Protein AF-A0A7V9U2X5-F1 (afdb_monomer_lite)

Secondary structure (DSSP, 8-state):
----PPPPHHHHHHHHHHHHHHHHHHHHHHHHHHHHTT-PPPGGG---SS-THHHHHHHT----HHHHHHHHHHHHHHHHHHHTT--TTTTT-EEEETTEEEEHHHHHHHHHHHHHHHHHHHHHHHHHTTPPPTT--

Structure (mmCIF, N/CA/C/O backbone):
data_AF-A0A7V9U2X5-F1
#
_entry.id   AF-A0A7V9U2X5-F1
#
loop_
_atom_site.group_PDB
_atom_site.id
_atom_site.type_symbol
_atom_site.label_atom_id
_atom_site.label_alt_id
_atom_site.label_comp_id
_atom_site.label_asym_id
_atom_site.label_entity_id
_atom_site.label_seq_id
_atom_site.pdbx_PDB_ins_code
_atom_site.Cartn_x
_atom_site.Cartn_y
_atom_site.Cartn_z
_atom_site.occupancy
_atom_site.B_iso_or_equiv
_atom_site.auth_seq_id
_atom_site.auth_comp_id
_atom_site.auth_asym_id
_atom_site.auth_atom_id
_atom_site.pdbx_PDB_model_num
ATOM 1 N N . MET A 1 1 ? 16.280 7.501 -47.146 1.00 39.84 1 MET A N 1
ATOM 2 C CA . MET A 1 1 ? 17.084 7.013 -46.007 1.00 39.84 1 MET A CA 1
ATOM 3 C C . MET A 1 1 ? 16.393 7.454 -44.726 1.00 39.84 1 MET A C 1
ATOM 5 O O . MET A 1 1 ? 16.587 8.578 -44.287 1.00 39.84 1 MET A O 1
ATOM 9 N N . THR A 1 2 ? 15.501 6.631 -44.181 1.00 39.72 2 THR A N 1
ATOM 10 C CA . THR A 1 2 ? 14.911 6.861 -42.856 1.00 39.72 2 THR A CA 1
ATOM 11 C C . THR A 1 2 ? 15.926 6.416 -41.812 1.00 39.72 2 THR A C 1
ATOM 13 O O . THR A 1 2 ? 16.122 5.222 -41.608 1.00 39.72 2 THR A O 1
ATOM 16 N N . SER A 1 3 ? 16.622 7.385 -41.217 1.00 43.50 3 SER A N 1
ATOM 17 C CA . SER A 1 3 ? 17.513 7.167 -40.080 1.00 43.50 3 SER A CA 1
ATOM 18 C C . SER A 1 3 ? 16.664 6.819 -38.859 1.00 43.50 3 SER A C 1
ATOM 20 O O . SER A 1 3 ? 16.002 7.683 -38.285 1.00 43.50 3 SER A O 1
ATOM 22 N N . THR A 1 4 ? 16.623 5.541 -38.492 1.00 47.53 4 THR A N 1
ATOM 23 C CA . THR A 1 4 ? 16.143 5.113 -37.179 1.00 47.53 4 THR A CA 1
ATOM 24 C C . THR A 1 4 ? 17.235 5.452 -36.174 1.00 47.53 4 THR A C 1
ATOM 26 O O . THR A 1 4 ? 18.208 4.713 -36.042 1.00 47.53 4 THR A O 1
ATOM 29 N N . ALA A 1 5 ? 17.110 6.606 -35.517 1.00 48.94 5 ALA A N 1
ATOM 30 C CA . ALA A 1 5 ? 17.969 6.954 -34.395 1.00 48.94 5 ALA A CA 1
ATOM 31 C C . ALA A 1 5 ? 17.772 5.913 -33.284 1.00 48.94 5 ALA A C 1
ATOM 33 O O . ALA A 1 5 ? 16.670 5.761 -32.751 1.00 48.94 5 ALA A O 1
ATOM 34 N N . GLU A 1 6 ? 18.835 5.179 -32.968 1.00 49.12 6 GLU A N 1
ATOM 35 C CA . GLU A 1 6 ? 18.893 4.310 -31.799 1.00 49.12 6 GLU A CA 1
ATOM 36 C C . GLU A 1 6 ? 18.694 5.183 -30.547 1.00 49.12 6 GLU A C 1
ATOM 38 O O . GLU A 1 6 ? 19.373 6.208 -30.404 1.00 49.12 6 GLU A O 1
ATOM 43 N N . PRO A 1 7 ? 17.731 4.866 -29.664 1.00 56.34 7 PRO A N 1
ATOM 44 C CA . PRO A 1 7 ? 17.512 5.668 -28.472 1.00 56.34 7 PRO A CA 1
ATOM 45 C C . PRO A 1 7 ? 18.783 5.659 -27.620 1.00 56.34 7 PRO A C 1
ATOM 47 O O . PRO A 1 7 ? 19.328 4.601 -27.312 1.00 56.34 7 PRO A O 1
ATOM 50 N N . ALA A 1 8 ? 19.254 6.847 -27.231 1.00 60.69 8 ALA A N 1
ATOM 51 C CA . ALA A 1 8 ? 20.425 6.984 -26.375 1.00 60.69 8 ALA A CA 1
ATOM 52 C C . ALA A 1 8 ? 20.253 6.115 -25.118 1.00 60.69 8 ALA A C 1
ATOM 54 O O . ALA A 1 8 ? 19.274 6.274 -24.384 1.00 60.69 8 ALA A O 1
ATOM 55 N N . GLN A 1 9 ? 21.206 5.214 -24.858 1.00 53.47 9 GLN A N 1
ATOM 56 C CA . GLN A 1 9 ? 21.158 4.251 -23.748 1.00 53.47 9 GLN A CA 1
ATOM 57 C C . GLN A 1 9 ? 20.871 4.913 -22.387 1.00 53.47 9 GLN A C 1
ATOM 59 O O . GLN A 1 9 ? 20.177 4.335 -21.552 1.00 53.47 9 GLN A O 1
ATOM 64 N N . GLY A 1 10 ? 21.321 6.158 -22.183 1.00 54.72 10 GLY A N 1
ATOM 65 C CA . GLY A 1 10 ? 21.017 6.937 -20.978 1.00 54.72 10 GLY A CA 1
ATOM 66 C C . GLY A 1 10 ? 19.530 7.271 -20.806 1.00 54.72 10 GLY A C 1
ATOM 67 O O . GLY A 1 10 ? 19.024 7.259 -19.690 1.00 54.72 10 GLY A O 1
ATOM 68 N N . GLY A 1 11 ? 18.796 7.498 -21.899 1.00 63.75 11 GLY A N 1
ATOM 69 C CA . GLY A 1 11 ? 17.351 7.719 -21.851 1.00 63.75 11 GLY A CA 1
ATOM 70 C C . GLY A 1 11 ? 16.594 6.468 -21.408 1.00 63.75 11 GLY A C 1
ATOM 71 O O . GLY A 1 11 ? 15.685 6.568 -20.590 1.00 63.75 11 GLY A O 1
ATOM 72 N N . VAL A 1 12 ? 17.000 5.290 -21.895 1.00 66.50 12 VAL A N 1
ATOM 73 C CA . VAL A 1 12 ? 16.393 3.997 -21.530 1.00 66.50 12 VAL A CA 1
ATOM 74 C C . VAL A 1 12 ? 16.614 3.683 -20.048 1.00 66.50 12 VAL A C 1
ATOM 76 O O . VAL A 1 12 ? 15.656 3.356 -19.355 1.00 66.50 12 VAL A O 1
ATOM 79 N N . GLN A 1 13 ? 17.832 3.875 -19.532 1.00 60.81 13 GLN A N 1
ATOM 80 C CA . GLN A 1 13 ? 18.133 3.623 -18.116 1.00 60.81 13 GLN A CA 1
ATOM 81 C C . GLN A 1 13 ? 17.358 4.545 -17.164 1.00 60.81 13 GLN A C 1
ATOM 83 O O . GLN A 1 13 ? 16.850 4.084 -16.145 1.00 60.81 13 GLN A O 1
ATOM 88 N N . VAL A 1 14 ? 17.221 5.836 -17.495 1.00 67.69 14 VAL A N 1
ATOM 89 C CA . VAL A 1 14 ? 16.447 6.793 -16.678 1.00 67.69 14 VAL A CA 1
ATOM 90 C C . VAL A 1 14 ? 14.967 6.415 -16.629 1.00 67.69 14 VAL A C 1
ATOM 92 O O . VAL A 1 14 ? 14.332 6.524 -15.582 1.00 67.69 14 VAL A O 1
ATOM 95 N N . ARG A 1 15 ? 14.419 5.941 -17.751 1.00 72.50 15 ARG A N 1
ATOM 96 C CA . ARG A 1 15 ? 13.035 5.468 -17.831 1.00 72.50 15 ARG A CA 1
ATOM 97 C C . ARG A 1 15 ? 12.848 4.238 -16.941 1.00 72.50 15 ARG A C 1
ATOM 99 O O . ARG A 1 15 ? 12.037 4.279 -16.021 1.00 72.50 15 ARG A O 1
ATOM 106 N N . GLU A 1 16 ? 13.654 3.195 -17.133 1.00 71.12 16 GLU A N 1
ATOM 107 C CA . GLU A 1 16 ? 13.566 1.966 -16.332 1.00 71.12 16 GLU A CA 1
ATOM 108 C C . GLU A 1 16 ? 13.728 2.210 -14.829 1.00 71.12 16 GLU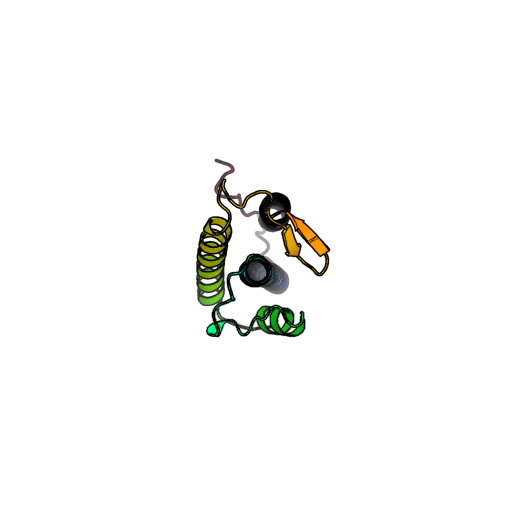 A C 1
ATOM 110 O O . GLU A 1 16 ? 12.961 1.654 -14.043 1.00 71.12 16 GLU A O 1
ATOM 115 N N . ALA A 1 17 ? 14.657 3.084 -14.432 1.00 69.75 17 ALA A N 1
ATOM 116 C CA . ALA A 1 17 ? 14.814 3.487 -13.039 1.00 69.75 17 ALA A CA 1
ATOM 117 C C . ALA A 1 17 ? 13.539 4.153 -12.490 1.00 69.75 17 ALA A C 1
ATOM 119 O O . ALA A 1 17 ? 13.109 3.827 -11.388 1.00 69.75 17 ALA A O 1
ATOM 120 N N . GLY A 1 18 ? 12.890 5.021 -13.274 1.00 74.44 18 GLY A N 1
ATOM 121 C CA . GLY A 1 18 ? 11.622 5.651 -12.898 1.00 74.44 18 GLY A CA 1
ATOM 122 C C . GLY A 1 18 ? 10.481 4.651 -12.683 1.00 74.44 18 GLY A C 1
ATOM 123 O O . GLY A 1 18 ? 9.739 4.779 -11.712 1.00 74.44 18 GLY A O 1
ATOM 124 N N . ALA A 1 19 ? 10.367 3.625 -13.536 1.00 75.81 19 ALA A N 1
ATOM 125 C CA . ALA A 1 19 ? 9.372 2.563 -13.355 1.00 75.81 19 ALA A CA 1
ATOM 126 C C . ALA A 1 19 ? 9.614 1.761 -12.070 1.00 75.81 19 ALA A C 1
ATOM 128 O O . ALA A 1 19 ? 8.687 1.541 -11.299 1.00 75.81 19 ALA A O 1
ATOM 129 N N . GLN A 1 20 ? 10.866 1.371 -11.820 1.00 78.50 20 GLN A N 1
ATOM 130 C CA . GLN A 1 20 ? 11.235 0.608 -10.627 1.00 78.50 20 GLN A CA 1
ATOM 131 C C . GLN A 1 20 ? 10.968 1.400 -9.346 1.00 78.50 20 GLN A C 1
ATOM 133 O O . GLN A 1 20 ? 10.411 0.859 -8.396 1.00 78.50 20 GLN A O 1
ATOM 138 N N . THR A 1 21 ? 11.316 2.690 -9.323 1.00 79.81 21 THR A N 1
ATOM 139 C CA . THR A 1 21 ? 10.998 3.568 -8.191 1.00 79.81 21 THR A CA 1
ATOM 140 C C . THR A 1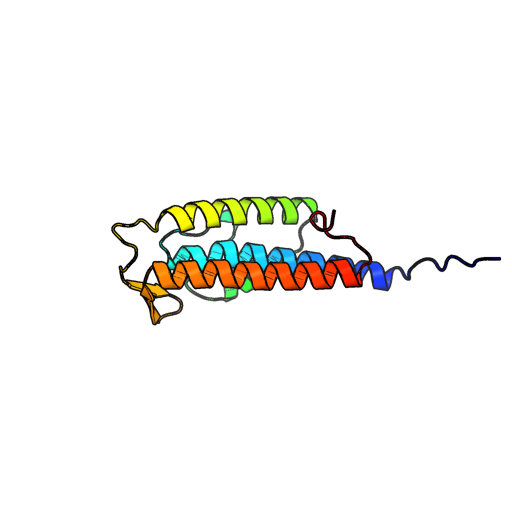 21 ? 9.492 3.634 -7.948 1.00 79.81 21 THR A C 1
ATOM 142 O O . THR A 1 21 ? 9.065 3.503 -6.805 1.00 79.81 21 THR A O 1
ATOM 145 N N . HIS A 1 22 ? 8.683 3.772 -9.001 1.00 82.81 22 HIS A N 1
ATOM 146 C CA . HIS A 1 22 ? 7.225 3.799 -8.863 1.00 82.81 22 HIS A CA 1
ATOM 147 C C . HIS A 1 22 ? 6.664 2.487 -8.296 1.00 82.81 22 HIS A C 1
ATOM 149 O O . HIS A 1 22 ? 5.844 2.504 -7.381 1.00 82.81 22 HIS A O 1
ATOM 155 N N . GLU A 1 23 ? 7.130 1.342 -8.800 1.00 85.06 23 GLU A N 1
ATOM 156 C CA . GLU A 1 23 ? 6.718 0.017 -8.316 1.00 85.06 23 GLU A CA 1
ATOM 157 C C . GLU A 1 23 ? 7.042 -0.171 -6.822 1.00 85.06 23 GLU A C 1
ATOM 159 O O . GLU A 1 23 ? 6.226 -0.722 -6.080 1.00 85.06 23 GLU A O 1
ATOM 164 N N . TYR A 1 24 ? 8.186 0.340 -6.356 1.00 86.62 24 TYR A N 1
ATOM 165 C CA . TYR A 1 24 ? 8.541 0.317 -4.937 1.00 86.62 24 TYR A CA 1
ATOM 166 C C . TYR A 1 24 ? 7.638 1.183 -4.067 1.00 86.62 24 TYR A C 1
ATOM 168 O O . TYR A 1 24 ? 7.255 0.711 -3.000 1.00 86.62 24 TYR A O 1
ATOM 176 N N . LEU A 1 25 ? 7.296 2.396 -4.517 1.00 86.88 25 LEU A N 1
ATOM 177 C CA . LEU A 1 25 ? 6.378 3.288 -3.800 1.00 86.88 25 LEU A CA 1
ATOM 178 C C . LEU A 1 25 ? 5.003 2.628 -3.650 1.00 86.88 25 LEU A C 1
ATOM 180 O O . LEU A 1 25 ? 4.456 2.534 -2.558 1.00 86.88 25 LEU A O 1
ATOM 184 N N . THR A 1 26 ? 4.471 2.064 -4.739 1.00 90.69 26 THR A N 1
ATOM 185 C CA . THR A 1 26 ? 3.194 1.341 -4.673 1.00 90.69 26 THR A CA 1
ATOM 186 C C . THR A 1 26 ? 3.277 0.140 -3.722 1.00 90.69 26 THR A C 1
ATOM 188 O O . THR A 1 26 ? 2.367 -0.082 -2.922 1.00 90.69 26 THR A O 1
ATOM 191 N N . ALA A 1 27 ? 4.361 -0.641 -3.776 1.00 93.81 27 ALA A N 1
ATOM 192 C CA . ALA A 1 27 ? 4.518 -1.806 -2.911 1.00 93.81 27 ALA A CA 1
ATOM 193 C C . ALA A 1 27 ? 4.684 -1.429 -1.429 1.00 93.81 27 ALA A C 1
ATOM 195 O O . ALA A 1 27 ? 4.092 -2.083 -0.572 1.00 93.81 27 ALA A O 1
ATOM 196 N N . SER A 1 28 ? 5.466 -0.394 -1.112 1.00 92.62 28 SER A N 1
ATOM 197 C CA . SER A 1 28 ? 5.698 0.052 0.263 1.00 92.62 28 SER A CA 1
ATOM 198 C C . SER A 1 28 ? 4.412 0.582 0.905 1.00 92.62 28 SER A C 1
ATOM 200 O O . SER A 1 28 ? 4.080 0.182 2.024 1.00 92.62 28 SER A O 1
ATOM 202 N N . ASP A 1 29 ? 3.621 1.368 0.173 1.00 92.88 29 ASP A N 1
ATOM 203 C CA . ASP A 1 29 ? 2.327 1.880 0.634 1.00 92.88 29 ASP A CA 1
ATOM 204 C C . ASP A 1 29 ? 1.307 0.759 0.878 1.00 92.88 29 ASP A C 1
ATOM 206 O O . ASP A 1 29 ? 0.574 0.771 1.874 1.00 92.88 29 ASP A O 1
ATOM 210 N N . ASN A 1 30 ? 1.311 -0.260 0.014 1.00 96.44 30 ASN A N 1
ATOM 211 C CA . ASN A 1 30 ? 0.493 -1.464 0.159 1.00 96.44 30 ASN A CA 1
ATOM 212 C C . ASN A 1 30 ? 0.851 -2.300 1.401 1.00 96.44 30 ASN A C 1
ATOM 214 O O . ASN A 1 30 ? 0.045 -3.135 1.807 1.00 96.44 30 ASN A O 1
ATOM 218 N N . TYR A 1 31 ? 2.012 -2.080 2.024 1.00 96.44 31 TYR A N 1
ATOM 219 C CA . TYR A 1 31 ? 2.370 -2.658 3.324 1.00 96.44 31 TYR A CA 1
ATOM 220 C C . TYR A 1 31 ? 2.153 -1.685 4.485 1.00 96.44 31 TYR A C 1
ATOM 222 O O . TYR A 1 31 ? 1.739 -2.111 5.561 1.00 96.44 31 TYR A O 1
ATOM 230 N N . LEU A 1 32 ? 2.401 -0.390 4.283 1.00 95.19 32 LEU A N 1
ATOM 231 C CA . LEU A 1 32 ? 2.274 0.633 5.320 1.00 95.19 32 LEU A CA 1
ATOM 232 C C . LEU A 1 32 ? 0.812 0.886 5.704 1.00 95.19 32 LEU A C 1
ATOM 234 O O . LEU A 1 32 ? 0.470 0.882 6.889 1.00 95.19 32 LEU A O 1
ATOM 238 N N . ILE A 1 33 ? -0.058 1.104 4.714 1.00 94.94 33 ILE A N 1
ATOM 239 C CA . ILE A 1 33 ? -1.463 1.466 4.941 1.00 94.94 33 ILE A CA 1
ATOM 240 C C . ILE A 1 33 ? -2.206 0.400 5.772 1.00 94.94 33 ILE A C 1
ATOM 242 O O . ILE A 1 33 ? -2.860 0.757 6.760 1.00 94.94 33 ILE A O 1
ATOM 246 N N . PRO A 1 34 ? -2.072 -0.904 5.461 1.00 95.94 34 PRO A N 1
ATOM 247 C CA . PRO A 1 34 ? -2.667 -1.985 6.247 1.00 95.94 34 PRO A CA 1
ATOM 248 C C . PRO A 1 34 ? -2.330 -2.008 7.735 1.00 95.94 34 PRO A C 1
ATOM 250 O O . PRO A 1 34 ? -3.166 -2.456 8.525 1.00 95.94 34 PRO A O 1
ATOM 253 N N . ILE A 1 35 ? -1.167 -1.492 8.146 1.00 95.25 35 ILE A N 1
ATOM 254 C CA . ILE A 1 35 ? -0.763 -1.476 9.560 1.00 95.25 35 ILE A CA 1
ATOM 255 C C . ILE A 1 35 ? -1.772 -0.682 10.390 1.00 95.25 35 ILE A C 1
ATOM 257 O O . ILE A 1 35 ? -2.213 -1.146 11.442 1.00 95.25 35 ILE A O 1
ATOM 261 N N . MET A 1 36 ? -2.225 0.464 9.879 1.00 92.75 36 MET A N 1
ATOM 262 C CA . MET A 1 36 ? -3.237 1.301 10.536 1.00 92.75 36 MET A CA 1
ATOM 263 C C . MET A 1 36 ? -4.630 0.656 10.537 1.00 92.75 36 MET A C 1
ATOM 265 O O . MET A 1 36 ? -5.474 0.985 11.367 1.00 92.75 36 MET A O 1
ATOM 269 N N . MET A 1 37 ? -4.871 -0.294 9.633 1.00 92.50 37 MET A N 1
ATOM 270 C CA . MET A 1 37 ? -6.115 -1.066 9.541 1.00 92.50 37 MET A CA 1
ATOM 271 C C . MET A 1 37 ? -6.078 -2.362 10.368 1.00 92.50 37 MET A C 1
ATOM 273 O O . MET A 1 37 ? -7.076 -3.092 10.414 1.00 92.50 37 MET A O 1
ATOM 277 N N . GLY A 1 38 ? -4.958 -2.629 11.050 1.00 93.06 38 GLY A N 1
ATOM 278 C CA . GLY A 1 38 ? -4.769 -3.765 11.951 1.00 93.06 38 GLY A CA 1
ATOM 279 C C . GLY A 1 38 ? -4.059 -4.971 11.334 1.00 93.06 38 GLY A C 1
ATOM 280 O O . GLY A 1 38 ? -4.028 -6.025 11.965 1.00 93.06 38 GLY A O 1
ATOM 281 N N . LYS A 1 39 ? -3.482 -4.852 10.132 1.00 95.50 39 LYS A N 1
ATOM 282 C CA . LYS A 1 39 ? -2.683 -5.914 9.507 1.00 95.50 39 LYS A CA 1
ATOM 283 C C . LYS A 1 39 ? -1.214 -5.503 9.464 1.00 95.50 39 LYS A C 1
ATOM 285 O O . LYS A 1 39 ? -0.836 -4.596 8.735 1.00 95.50 39 LYS A O 1
ATOM 290 N N . ALA A 1 40 ? -0.380 -6.182 10.246 1.00 96.06 40 ALA A N 1
ATOM 291 C CA . ALA A 1 40 ? 1.059 -5.943 10.235 1.00 96.06 40 ALA A CA 1
ATOM 292 C C . ALA A 1 40 ? 1.681 -6.354 8.892 1.00 96.06 40 ALA A C 1
ATOM 294 O O . ALA A 1 40 ? 1.343 -7.417 8.367 1.00 96.06 40 ALA A O 1
ATOM 295 N N . ALA A 1 41 ? 2.624 -5.559 8.384 1.00 96.12 41 ALA A N 1
ATOM 296 C CA . ALA A 1 41 ? 3.413 -5.923 7.214 1.00 96.12 41 ALA A CA 1
ATOM 297 C C . ALA A 1 41 ? 4.224 -7.216 7.465 1.00 96.12 41 ALA A C 1
ATOM 299 O O . ALA A 1 41 ? 4.626 -7.484 8.604 1.00 96.12 41 ALA A O 1
ATOM 300 N N . PRO A 1 42 ? 4.499 -8.034 6.431 1.00 95.75 42 PRO A N 1
ATOM 301 C CA . PRO A 1 42 ? 5.361 -9.202 6.579 1.00 95.75 42 PRO A CA 1
ATOM 302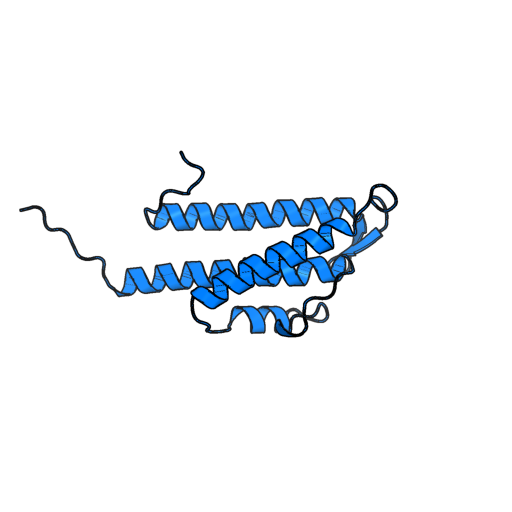 C C . PRO A 1 42 ? 6.761 -8.797 7.051 1.00 95.75 42 PRO A C 1
ATOM 304 O O . PRO A 1 42 ? 7.346 -7.854 6.519 1.00 95.75 42 PRO A O 1
ATOM 307 N N . ALA A 1 43 ? 7.338 -9.546 7.996 1.00 93.50 43 ALA A N 1
ATOM 308 C CA . ALA A 1 43 ? 8.658 -9.241 8.563 1.00 93.50 43 ALA A CA 1
ATOM 309 C C . ALA A 1 43 ? 9.770 -9.148 7.500 1.00 93.50 43 ALA A C 1
ATOM 311 O O . ALA A 1 43 ? 10.722 -8.390 7.659 1.00 93.50 43 ALA A O 1
ATOM 312 N N . THR A 1 44 ? 9.623 -9.874 6.388 1.00 92.00 44 THR A N 1
ATOM 313 C CA . THR A 1 44 ? 10.537 -9.844 5.236 1.00 92.00 44 THR A CA 1
ATOM 314 C C . THR A 1 44 ? 10.626 -8.479 4.554 1.00 92.00 44 THR A C 1
ATOM 316 O O . THR A 1 44 ? 11.608 -8.215 3.869 1.00 92.00 44 THR A O 1
ATOM 319 N N . THR A 1 45 ? 9.629 -7.609 4.734 1.00 92.94 45 THR A N 1
ATOM 320 C CA . THR A 1 45 ? 9.639 -6.243 4.191 1.00 92.94 45 THR A CA 1
ATOM 321 C C . THR A 1 45 ? 10.463 -5.286 5.051 1.00 92.94 45 THR A C 1
ATOM 323 O O . THR A 1 45 ? 10.936 -4.270 4.556 1.00 92.94 45 THR A O 1
ATOM 326 N N . GLY A 1 46 ? 10.628 -5.576 6.346 1.00 92.94 46 GLY A N 1
ATOM 327 C CA . GLY A 1 46 ? 11.211 -4.640 7.310 1.00 92.94 46 GLY A CA 1
ATOM 328 C C . GLY A 1 46 ? 10.364 -3.388 7.582 1.00 92.94 46 GLY A C 1
ATOM 329 O O . GLY A 1 46 ? 10.778 -2.564 8.394 1.00 92.94 46 GLY A O 1
ATOM 330 N N . ILE A 1 47 ? 9.194 -3.241 6.946 1.00 94.50 47 ILE A N 1
ATOM 331 C CA . ILE A 1 47 ? 8.297 -2.094 7.117 1.00 94.50 47 ILE A CA 1
ATOM 332 C C . ILE A 1 47 ? 7.574 -2.203 8.459 1.00 94.50 47 ILE A C 1
ATOM 334 O O . ILE A 1 47 ? 7.036 -3.251 8.821 1.00 94.50 47 ILE A O 1
ATOM 338 N N . SER A 1 48 ? 7.528 -1.090 9.188 1.00 90.81 48 SER A N 1
ATOM 339 C CA . SER A 1 48 ? 6.745 -0.951 10.413 1.00 90.81 48 SER A CA 1
ATOM 340 C C . SER A 1 48 ? 5.964 0.361 10.403 1.00 90.81 48 SER A C 1
ATOM 342 O O . SER A 1 48 ? 6.351 1.317 9.741 1.00 90.81 48 SER A O 1
ATOM 344 N N . GLY A 1 49 ? 4.881 0.435 11.180 1.00 81.81 49 GLY A N 1
ATOM 345 C CA . GLY A 1 49 ? 4.107 1.671 11.346 1.00 81.81 49 GLY A CA 1
ATOM 346 C C . GLY A 1 49 ? 4.697 2.640 12.375 1.00 81.81 49 GLY A C 1
ATOM 347 O O . GLY A 1 49 ? 4.020 3.591 12.750 1.00 81.81 49 GLY A O 1
ATOM 348 N N . ALA A 1 50 ? 5.904 2.372 12.889 1.00 80.62 50 ALA A N 1
ATOM 349 C CA . ALA A 1 50 ? 6.526 3.179 13.937 1.00 80.62 50 ALA A CA 1
ATOM 350 C C . ALA A 1 50 ? 7.168 4.459 13.381 1.00 80.62 50 ALA A C 1
ATOM 352 O O . ALA A 1 50 ? 7.064 5.516 14.001 1.00 80.62 50 ALA A O 1
ATOM 353 N N . ASP A 1 51 ? 7.813 4.367 12.215 1.00 82.69 51 ASP A N 1
ATOM 354 C CA . ASP A 1 51 ? 8.372 5.506 11.497 1.00 82.69 51 ASP A CA 1
ATOM 355 C C . ASP A 1 51 ? 8.489 5.242 9.986 1.00 82.69 51 ASP A C 1
ATOM 357 O O . ASP A 1 51 ? 8.498 4.102 9.512 1.00 82.69 51 ASP A O 1
ATOM 361 N N . MET A 1 52 ? 8.620 6.331 9.225 1.00 89.06 52 MET A N 1
ATOM 362 C CA . MET A 1 52 ? 8.765 6.289 7.766 1.00 89.06 52 MET A CA 1
ATOM 363 C C . MET A 1 52 ? 10.158 5.841 7.300 1.00 89.06 52 MET A C 1
ATOM 365 O O . MET A 1 52 ? 10.355 5.632 6.105 1.00 89.06 52 MET A O 1
ATOM 369 N N . LYS A 1 53 ? 11.138 5.660 8.198 1.00 92.19 53 LYS A N 1
ATOM 370 C CA . LYS A 1 53 ? 12.497 5.259 7.790 1.00 92.19 53 LYS A CA 1
ATOM 371 C C . LYS A 1 53 ? 12.509 3.834 7.260 1.00 92.19 53 LYS A C 1
ATOM 373 O O . LYS A 1 53 ? 13.293 3.516 6.373 1.00 92.19 53 LYS A O 1
ATOM 378 N N . THR A 1 54 ? 11.644 2.976 7.796 1.00 93.19 54 THR A N 1
ATOM 379 C CA . THR A 1 54 ? 11.511 1.593 7.316 1.00 93.19 54 THR A CA 1
ATOM 380 C C . THR A 1 54 ? 10.956 1.516 5.891 1.00 93.19 54 THR A C 1
ATOM 382 O O . THR A 1 54 ? 11.428 0.713 5.089 1.00 93.19 54 THR A O 1
ATOM 385 N N . VAL A 1 55 ? 10.025 2.410 5.554 1.00 92.56 55 VAL A N 1
ATOM 386 C CA . VAL A 1 55 ? 9.467 2.587 4.205 1.00 92.56 55 VAL A CA 1
ATOM 387 C C . VAL A 1 55 ? 10.543 3.097 3.247 1.00 92.56 55 VAL A C 1
ATOM 389 O O . VAL A 1 55 ? 10.817 2.472 2.226 1.00 92.56 55 VAL A O 1
ATOM 392 N N . GLU A 1 56 ? 11.260 4.151 3.639 1.00 91.56 56 GLU A N 1
ATOM 393 C CA . GLU A 1 56 ? 12.368 4.702 2.853 1.00 91.56 56 GLU A CA 1
ATOM 394 C C . GLU A 1 56 ? 13.481 3.662 2.611 1.00 91.56 56 GLU A C 1
ATOM 396 O O . GLU A 1 56 ? 14.057 3.578 1.524 1.00 91.56 56 GLU A O 1
ATOM 401 N N . ALA A 1 57 ? 13.789 2.835 3.616 1.00 92.00 57 ALA A N 1
ATOM 402 C CA . ALA A 1 57 ? 14.753 1.749 3.484 1.00 92.00 57 ALA A CA 1
ATOM 403 C C . ALA A 1 57 ? 14.275 0.673 2.498 1.00 92.00 57 ALA A C 1
ATOM 405 O O . ALA A 1 57 ? 15.085 0.168 1.720 1.00 92.00 57 ALA A O 1
ATOM 406 N N . TYR A 1 58 ? 12.979 0.343 2.504 1.00 92.38 58 TYR A N 1
ATOM 407 C CA . TYR A 1 58 ? 12.383 -0.604 1.565 1.00 92.38 58 TYR A CA 1
ATOM 408 C C . TYR A 1 58 ? 12.498 -0.116 0.116 1.00 92.38 58 TYR A C 1
ATOM 410 O O . TYR A 1 58 ? 12.886 -0.901 -0.751 1.00 92.38 58 TYR A O 1
ATOM 418 N N . GLU A 1 59 ? 12.210 1.165 -0.125 1.00 90.44 59 GLU A N 1
ATOM 419 C CA . GLU A 1 59 ? 12.187 1.803 -1.451 1.00 90.44 59 GLU A CA 1
ATOM 420 C C . GLU A 1 59 ? 13.575 1.999 -2.066 1.00 90.44 59 GLU A C 1
ATOM 422 O O . GLU A 1 59 ? 13.734 1.992 -3.284 1.00 90.44 59 GLU A O 1
ATOM 427 N N . LYS A 1 60 ? 14.609 2.150 -1.232 1.00 89.88 60 LYS A N 1
ATOM 428 C CA . LYS A 1 60 ? 15.999 2.324 -1.688 1.00 89.88 60 LYS A CA 1
ATOM 429 C C . LYS A 1 60 ? 16.706 1.016 -2.036 1.00 89.88 60 LYS A C 1
ATOM 431 O O . LYS A 1 60 ? 17.871 1.048 -2.455 1.00 89.88 60 LYS A O 1
ATOM 436 N N . ARG A 1 61 ? 16.058 -0.137 -1.839 1.00 88.69 61 ARG A N 1
ATOM 437 C CA . ARG A 1 61 ? 16.648 -1.435 -2.184 1.00 88.69 61 ARG A CA 1
ATOM 438 C C . ARG A 1 61 ? 16.892 -1.508 -3.689 1.00 88.69 61 ARG A C 1
ATOM 440 O O . ARG A 1 61 ? 16.133 -0.996 -4.500 1.00 88.69 61 ARG A O 1
ATOM 447 N N . LYS A 1 62 ? 17.985 -2.168 -4.059 1.00 87.00 62 LYS A N 1
ATOM 448 C CA . LYS A 1 62 ? 18.338 -2.432 -5.455 1.00 87.00 62 LYS A CA 1
ATOM 449 C C . LYS A 1 62 ? 18.205 -3.923 -5.692 1.00 87.00 62 LYS A C 1
ATOM 451 O O . LYS A 1 62 ? 19.132 -4.672 -5.392 1.00 87.00 62 LYS A O 1
ATOM 456 N N . VAL A 1 63 ? 17.044 -4.349 -6.176 1.00 86.25 63 VAL A N 1
ATOM 457 C CA . VAL A 1 63 ? 16.781 -5.757 -6.499 1.00 86.25 63 VAL A CA 1
ATOM 458 C C . VAL A 1 63 ? 16.513 -5.927 -7.998 1.00 86.25 63 VAL A C 1
ATOM 460 O O . VAL A 1 63 ? 16.197 -4.951 -8.683 1.00 86.25 63 VAL A O 1
ATOM 463 N N . PRO A 1 64 ? 16.641 -7.145 -8.549 1.00 88.75 64 PRO A N 1
ATOM 464 C CA . PRO A 1 64 ? 16.295 -7.398 -9.941 1.00 88.75 64 PRO A CA 1
ATOM 465 C C . PRO A 1 64 ? 14.820 -7.093 -10.218 1.00 88.75 64 PRO A C 1
ATOM 467 O O . PRO A 1 64 ? 13.957 -7.396 -9.397 1.00 88.75 64 PRO A O 1
ATOM 470 N N . LYS A 1 65 ? 14.504 -6.603 -11.422 1.00 85.06 65 LYS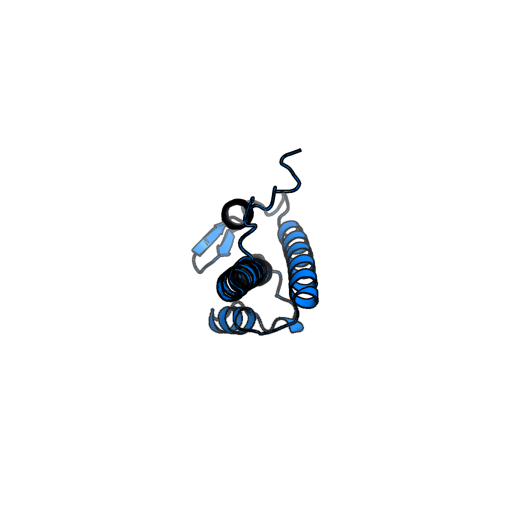 A N 1
ATOM 471 C CA . LYS A 1 65 ? 13.127 -6.282 -11.844 1.00 85.06 65 LYS A CA 1
ATOM 472 C C . LYS A 1 65 ? 12.117 -7.403 -11.566 1.00 85.06 65 LYS A C 1
ATOM 474 O O . LYS A 1 65 ? 11.012 -7.137 -11.117 1.00 85.06 65 LYS A O 1
ATOM 479 N N . ALA A 1 66 ? 12.501 -8.660 -11.797 1.00 89.62 66 ALA A N 1
ATOM 480 C CA . ALA A 1 66 ? 11.636 -9.810 -11.528 1.00 89.62 66 ALA A CA 1
ATOM 481 C C . ALA A 1 66 ? 11.223 -9.908 -10.048 1.00 89.62 66 ALA A C 1
ATOM 483 O O . ALA A 1 66 ? 10.085 -10.257 -9.746 1.00 89.62 66 ALA A O 1
ATOM 484 N N . GLN A 1 67 ? 12.130 -9.562 -9.132 1.00 90.50 67 GLN A N 1
ATOM 485 C CA . GLN A 1 67 ? 11.828 -9.517 -7.708 1.00 90.50 67 GLN A CA 1
ATOM 486 C C . GLN A 1 67 ? 10.929 -8.321 -7.362 1.00 90.50 67 GLN A C 1
ATOM 488 O O . GLN A 1 67 ? 10.032 -8.489 -6.547 1.00 90.50 67 GLN A O 1
ATOM 493 N N . ILE A 1 68 ? 11.087 -7.162 -8.014 1.00 89.19 68 ILE A N 1
ATOM 494 C CA . ILE A 1 68 ? 10.190 -6.006 -7.812 1.00 89.19 68 ILE A CA 1
ATOM 495 C C . ILE A 1 68 ? 8.750 -6.365 -8.191 1.00 89.19 68 ILE A C 1
ATOM 497 O O . ILE A 1 68 ? 7.830 -6.139 -7.412 1.00 89.19 68 ILE A O 1
ATOM 501 N N . VAL A 1 69 ? 8.555 -7.004 -9.348 1.00 90.06 69 VAL A N 1
ATOM 502 C CA . VAL A 1 69 ? 7.227 -7.451 -9.800 1.00 90.06 69 VAL A CA 1
ATOM 503 C C . VAL A 1 69 ? 6.609 -8.451 -8.818 1.00 90.06 69 VAL A C 1
ATOM 505 O O . VAL A 1 69 ? 5.430 -8.338 -8.487 1.00 90.06 69 VAL A O 1
ATOM 508 N N . ALA A 1 70 ? 7.397 -9.406 -8.316 1.00 92.75 70 ALA A N 1
ATOM 509 C CA . ALA A 1 70 ? 6.927 -10.370 -7.322 1.00 92.75 70 ALA A CA 1
ATOM 510 C C . ALA A 1 70 ? 6.556 -9.700 -5.985 1.00 92.75 70 ALA A C 1
ATOM 512 O O . ALA A 1 70 ? 5.558 -10.059 -5.361 1.00 92.75 70 ALA A O 1
ATOM 513 N N . GLU A 1 71 ? 7.338 -8.713 -5.546 1.00 93.62 71 GLU A N 1
ATOM 514 C CA . GLU A 1 71 ? 7.059 -7.940 -4.335 1.00 93.62 71 GLU A CA 1
ATOM 515 C C . GLU A 1 71 ? 5.813 -7.055 -4.489 1.00 93.62 71 GLU A C 1
ATOM 517 O O . GLU A 1 71 ? 5.030 -6.945 -3.543 1.00 93.62 71 GLU A O 1
ATOM 522 N N . LEU A 1 72 ? 5.592 -6.477 -5.675 1.00 93.81 72 LEU A N 1
ATOM 523 C CA . LEU A 1 72 ? 4.390 -5.712 -5.998 1.00 93.81 72 LEU A CA 1
ATOM 524 C C . LEU A 1 72 ? 3.138 -6.596 -5.932 1.00 93.81 72 LEU A C 1
ATOM 526 O O . LEU A 1 72 ? 2.176 -6.226 -5.260 1.00 93.81 72 LEU A O 1
ATOM 530 N N . ASP A 1 73 ? 3.160 -7.781 -6.545 1.00 95.31 73 ASP A N 1
ATOM 531 C CA . ASP A 1 73 ? 2.051 -8.745 -6.477 1.00 95.31 73 ASP A CA 1
ATOM 532 C C . ASP A 1 73 ? 1.748 -9.165 -5.027 1.00 95.31 73 ASP A C 1
ATOM 534 O O . ASP A 1 73 ? 0.607 -9.086 -4.557 1.00 95.31 73 ASP A O 1
ATOM 538 N N . ALA A 1 74 ? 2.793 -9.500 -4.264 1.00 97.06 74 ALA A N 1
ATOM 539 C CA . ALA A 1 74 ? 2.665 -9.822 -2.846 1.00 97.06 74 ALA A CA 1
ATOM 540 C C . ALA A 1 74 ? 2.057 -8.662 -2.036 1.00 97.06 74 ALA A C 1
ATOM 542 O O . ALA A 1 74 ? 1.236 -8.898 -1.144 1.00 97.06 74 ALA A O 1
ATOM 543 N N . SER A 1 75 ? 2.404 -7.416 -2.370 1.00 97.19 75 SER A N 1
ATOM 544 C CA . SER A 1 75 ? 1.865 -6.230 -1.703 1.00 97.19 75 SER A CA 1
ATOM 545 C C . SER A 1 75 ? 0.367 -6.048 -1.973 1.00 97.19 75 SER A C 1
ATOM 547 O O . SER A 1 75 ? -0.394 -5.775 -1.046 1.00 97.19 75 SER A O 1
ATOM 549 N N . PHE A 1 76 ? -0.097 -6.287 -3.206 1.00 96.81 76 PHE A N 1
ATOM 550 C CA . PHE A 1 76 ? -1.518 -6.200 -3.547 1.00 96.81 76 PHE A CA 1
ATOM 551 C C . PHE A 1 76 ? -2.331 -7.291 -2.860 1.00 96.81 76 PHE A C 1
ATOM 553 O O . PHE A 1 76 ? -3.413 -7.014 -2.342 1.00 96.81 76 PHE A O 1
ATOM 560 N N . LYS A 1 77 ? -1.796 -8.515 -2.784 1.00 97.69 77 LYS A N 1
ATOM 561 C CA . LYS A 1 77 ? -2.408 -9.585 -1.992 1.00 97.69 77 LYS A CA 1
ATOM 562 C C . LYS A 1 77 ? -2.521 -9.186 -0.519 1.00 97.69 77 LYS A C 1
ATOM 564 O O . LYS A 1 77 ? -3.584 -9.341 0.082 1.00 97.69 77 LYS A O 1
ATOM 569 N N . HIS A 1 78 ? -1.449 -8.640 0.053 1.00 97.69 78 HIS A N 1
ATOM 570 C CA . HIS A 1 78 ? -1.429 -8.180 1.438 1.00 97.69 78 HIS A CA 1
ATOM 571 C C . HIS A 1 78 ? -2.475 -7.089 1.700 1.00 97.69 78 HIS A C 1
ATOM 573 O O . HIS A 1 78 ? -3.239 -7.187 2.665 1.00 97.69 78 HIS A O 1
ATOM 579 N N . LEU A 1 79 ? -2.544 -6.088 0.818 1.00 97.44 79 LEU A N 1
ATOM 580 C CA . LEU A 1 79 ? -3.527 -5.017 0.894 1.00 97.44 79 LEU A CA 1
ATOM 581 C C . LEU A 1 79 ? -4.952 -5.565 0.779 1.00 97.44 79 LEU A C 1
ATOM 583 O O . LEU A 1 79 ? -5.796 -5.236 1.605 1.00 97.44 79 LEU A O 1
ATOM 587 N N . HIS A 1 80 ? -5.219 -6.440 -0.191 1.00 96.31 80 HIS A N 1
ATOM 588 C CA . HIS A 1 80 ? -6.537 -7.044 -0.382 1.00 96.31 80 HIS A CA 1
ATOM 589 C C . HIS A 1 80 ? -7.010 -7.802 0.870 1.00 96.31 80 HIS A C 1
ATOM 591 O O . HIS A 1 80 ? -8.145 -7.636 1.316 1.00 96.31 80 HIS A O 1
ATOM 597 N N . GLU A 1 81 ? -6.127 -8.583 1.497 1.00 96.44 81 GLU A N 1
ATOM 598 C CA . GLU A 1 81 ? -6.423 -9.242 2.773 1.00 96.44 81 GLU A CA 1
ATOM 599 C C . GLU A 1 81 ? -6.710 -8.236 3.904 1.00 96.44 81 GLU A C 1
ATOM 601 O O . GLU A 1 81 ? -7.575 -8.488 4.741 1.00 96.44 81 GLU A O 1
ATOM 606 N N . ALA A 1 82 ? -6.006 -7.099 3.947 1.00 96.19 82 ALA A N 1
ATOM 607 C CA . ALA A 1 82 ? -6.231 -6.048 4.943 1.00 96.19 82 ALA A CA 1
ATOM 608 C C . ALA A 1 82 ? -7.581 -5.350 4.768 1.00 96.19 82 ALA A C 1
ATOM 610 O O . ALA A 1 82 ? -8.273 -5.071 5.747 1.00 96.19 82 ALA A O 1
ATOM 611 N N . MET A 1 83 ? -7.963 -5.093 3.517 1.00 95.50 83 MET A N 1
ATOM 612 C C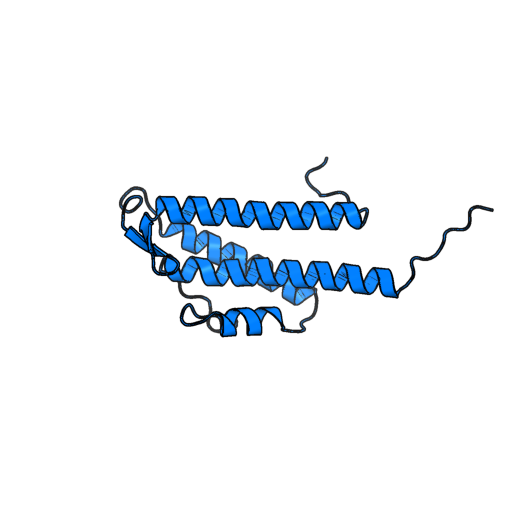A . MET A 1 83 ? -9.249 -4.496 3.161 1.00 95.50 83 MET A CA 1
ATOM 613 C C . MET A 1 83 ? -10.412 -5.372 3.654 1.00 95.50 83 MET A C 1
ATOM 615 O O . MET A 1 83 ? -11.412 -4.843 4.132 1.00 95.50 83 MET A O 1
ATOM 619 N N . GLY A 1 84 ? -10.239 -6.700 3.655 1.00 95.81 84 GLY A N 1
ATOM 620 C CA . GLY A 1 84 ? -11.200 -7.661 4.211 1.00 95.81 84 GLY A CA 1
ATOM 621 C C . GLY A 1 84 ? -11.382 -7.616 5.736 1.00 95.81 84 GLY A C 1
ATOM 622 O O . GLY A 1 84 ? -12.319 -8.220 6.249 1.00 95.81 84 GLY A O 1
ATOM 623 N N . LEU A 1 85 ? -10.533 -6.894 6.482 1.00 95.00 85 LEU A N 1
ATOM 624 C CA . LEU A 1 85 ? -10.744 -6.653 7.919 1.00 95.00 85 LEU A CA 1
ATOM 625 C C . LEU A 1 85 ? -11.870 -5.645 8.184 1.00 95.00 85 LEU A C 1
ATOM 627 O O . LEU A 1 85 ? -12.365 -5.549 9.310 1.00 95.00 85 LEU A O 1
ATOM 631 N N . THR A 1 86 ? -12.242 -4.859 7.174 1.00 96.25 86 THR A N 1
ATOM 632 C CA . THR A 1 86 ? -13.397 -3.970 7.241 1.00 96.25 86 THR A CA 1
ATOM 633 C C . THR A 1 86 ? -14.638 -4.740 6.805 1.00 96.25 86 THR A C 1
ATOM 635 O O . THR A 1 86 ? -14.723 -5.217 5.679 1.00 96.25 86 THR A O 1
ATOM 638 N N . THR A 1 87 ? -15.602 -4.848 7.709 1.00 96.56 87 THR A N 1
ATOM 639 C CA . THR A 1 87 ? -16.882 -5.529 7.521 1.00 96.56 87 THR A CA 1
ATOM 640 C C . THR A 1 87 ? -18.022 -4.541 7.733 1.00 96.56 87 THR A C 1
ATOM 642 O O . THR A 1 87 ? -17.838 -3.492 8.355 1.00 96.56 87 THR A O 1
ATOM 645 N N . ASP A 1 88 ? -19.232 -4.896 7.305 1.00 96.88 88 ASP A N 1
ATOM 646 C CA . ASP A 1 88 ? -20.423 -4.067 7.546 1.00 96.88 88 ASP A CA 1
ATOM 647 C C . ASP A 1 88 ? -20.613 -3.745 9.037 1.00 96.88 88 ASP A C 1
ATOM 649 O O . ASP A 1 88 ? -20.985 -2.633 9.404 1.00 96.88 88 ASP A O 1
ATOM 653 N N . SER A 1 89 ? -20.277 -4.695 9.916 1.00 97.88 89 SER A N 1
ATOM 654 C CA . SER A 1 89 ? -20.416 -4.542 11.365 1.00 97.88 89 SER A CA 1
ATOM 655 C C . SER A 1 89 ? -19.410 -3.578 11.999 1.00 97.88 89 SER A C 1
ATOM 657 O O . SER A 1 89 ? -19.648 -3.117 13.112 1.00 97.88 89 SER A O 1
ATOM 659 N N . ASN A 1 90 ? -18.275 -3.297 11.348 1.00 97.25 90 ASN A N 1
ATOM 660 C CA . ASN A 1 90 ? -17.230 -2.419 11.886 1.00 97.25 90 ASN A CA 1
ATOM 661 C C . ASN A 1 90 ? -16.934 -1.202 10.993 1.00 97.25 90 ASN A C 1
ATOM 663 O O . ASN A 1 90 ? -16.011 -0.440 11.272 1.00 97.25 90 ASN A O 1
ATOM 667 N N . LEU A 1 91 ? -17.731 -0.987 9.947 1.00 97.12 91 LEU A N 1
ATOM 668 C CA . LEU A 1 91 ? -17.513 0.039 8.930 1.00 97.12 91 LEU A CA 1
ATOM 669 C C . LEU A 1 91 ? -17.369 1.459 9.512 1.00 97.12 91 LEU A C 1
ATOM 671 O O . LEU A 1 91 ? -16.531 2.245 9.060 1.00 97.12 91 LEU A O 1
ATOM 675 N N . THR A 1 92 ? -18.161 1.777 10.539 1.00 97.75 92 THR A N 1
ATOM 676 C CA . THR A 1 92 ? -18.159 3.075 11.235 1.00 97.75 92 THR A CA 1
ATOM 677 C C . THR A 1 92 ? -17.208 3.125 12.431 1.00 97.75 92 THR A C 1
ATOM 679 O O . THR A 1 92 ? -17.055 4.183 13.037 1.00 97.75 92 THR A O 1
ATOM 682 N N . GLN A 1 93 ? -16.548 2.012 12.772 1.00 97.69 93 GLN A N 1
ATOM 683 C CA . GLN A 1 93 ? -15.585 1.966 13.866 1.00 97.69 93 GLN A CA 1
ATOM 684 C C . GLN A 1 93 ? -14.408 2.893 13.558 1.00 97.69 93 GLN A C 1
ATOM 686 O O . GLN A 1 93 ? -13.826 2.831 12.471 1.00 97.69 93 GLN A O 1
ATOM 691 N N . ASN A 1 94 ? -14.020 3.704 14.542 1.00 97.31 94 ASN A N 1
ATOM 692 C CA . ASN A 1 94 ? -12.827 4.527 14.432 1.00 97.31 94 ASN A CA 1
ATOM 693 C C . ASN A 1 94 ? -11.548 3.697 14.620 1.00 97.31 94 ASN A C 1
ATOM 695 O O . ASN A 1 94 ? -11.456 2.834 15.496 1.00 97.31 94 ASN A O 1
ATOM 699 N N . ILE A 1 95 ? -10.552 4.003 13.796 1.00 95.31 95 ILE A N 1
ATOM 700 C CA . ILE A 1 95 ? -9.177 3.515 13.856 1.00 95.31 95 ILE A CA 1
ATOM 701 C C . ILE A 1 95 ? -8.222 4.710 13.880 1.00 95.31 95 ILE A C 1
ATOM 703 O O . ILE A 1 95 ? -8.554 5.798 13.401 1.00 95.31 95 ILE A O 1
ATOM 707 N N . LYS A 1 96 ? -7.021 4.501 14.425 1.00 94.44 96 LYS A N 1
ATOM 708 C CA . LYS A 1 96 ? -5.940 5.482 14.331 1.00 94.44 96 LYS A CA 1
ATOM 709 C C . LYS A 1 96 ? -5.288 5.359 12.960 1.00 94.44 96 LYS A C 1
ATOM 711 O O . LYS A 1 96 ? -4.569 4.402 12.696 1.00 94.44 96 LYS A O 1
ATOM 716 N N . PHE A 1 97 ? -5.543 6.338 12.105 1.00 91.88 97 PHE A N 1
ATOM 717 C CA . PHE A 1 97 ? -5.015 6.409 10.750 1.00 91.88 97 PHE A CA 1
ATOM 718 C C . PHE A 1 97 ? -4.188 7.690 10.618 1.00 91.88 97 PHE A C 1
ATOM 720 O O . PHE A 1 97 ? -4.712 8.786 10.805 1.00 91.88 97 PHE A O 1
ATOM 727 N N . PHE A 1 98 ? -2.876 7.556 10.406 1.00 87.38 98 PHE A N 1
ATOM 728 C CA . PHE A 1 98 ? -1.905 8.662 10.453 1.00 87.38 98 PHE A CA 1
ATOM 729 C C . PHE A 1 98 ? -2.060 9.571 11.689 1.00 87.38 98 PHE A C 1
ATOM 731 O O . PHE A 1 98 ? -2.036 10.796 11.606 1.00 87.38 98 PHE A O 1
ATOM 738 N N . GLY A 1 99 ? -2.272 8.960 12.859 1.00 88.19 99 GLY A N 1
ATOM 739 C CA . GLY A 1 99 ? -2.458 9.674 14.128 1.00 88.19 99 GLY A CA 1
ATOM 740 C C . GLY A 1 99 ? -3.827 10.345 14.306 1.00 88.19 99 GLY A C 1
ATOM 741 O O . GLY A 1 99 ? -4.112 10.850 15.391 1.00 88.19 99 GLY A O 1
ATOM 742 N N . GLN A 1 100 ? -4.698 10.314 13.296 1.00 92.50 100 GLN A N 1
ATOM 743 C CA . GLN A 1 100 ? -6.052 10.862 13.350 1.00 92.50 100 GLN A CA 1
ATOM 744 C C . GLN A 1 100 ? -7.102 9.767 13.566 1.00 92.50 100 GLN A C 1
ATOM 746 O O . GLN A 1 100 ? -6.906 8.615 13.183 1.00 92.50 100 GLN A O 1
ATOM 751 N N . ASP A 1 101 ? -8.238 10.133 14.163 1.00 96.88 101 ASP A N 1
ATOM 752 C CA . ASP A 1 101 ? -9.396 9.243 14.285 1.00 96.88 101 ASP A CA 1
ATOM 753 C C . ASP A 1 101 ? -10.210 9.244 12.995 1.00 96.88 101 ASP A C 1
ATOM 755 O O . ASP A 1 101 ? -10.841 10.243 12.638 1.00 96.88 101 ASP A O 1
ATOM 759 N N . TRP A 1 102 ? -10.182 8.126 12.278 1.00 97.25 102 TRP A N 1
ATOM 760 C CA . TRP A 1 102 ? -10.923 7.928 11.036 1.00 97.25 102 TRP A CA 1
ATOM 761 C C . TRP A 1 102 ? -11.813 6.700 11.160 1.00 97.25 102 TRP A C 1
ATOM 763 O O . TRP A 1 102 ? -11.400 5.706 11.750 1.00 97.25 102 TRP A O 1
ATOM 773 N N . SER A 1 103 ? -13.000 6.721 10.551 1.00 97.81 103 SER A N 1
ATOM 774 C CA . SER A 1 103 ? -13.767 5.486 10.382 1.00 97.81 103 SER A CA 1
ATOM 775 C C . SER A 1 103 ? -13.021 4.521 9.459 1.00 97.81 103 SER A C 1
ATOM 777 O O . SER A 1 103 ? -12.305 4.945 8.542 1.00 97.81 103 SER A O 1
ATOM 779 N N . ARG A 1 104 ? -13.231 3.213 9.642 1.00 97.12 104 ARG A N 1
ATOM 780 C CA . ARG A 1 104 ? -12.726 2.193 8.711 1.00 97.12 104 ARG A CA 1
ATOM 781 C C . ARG A 1 104 ? -13.153 2.480 7.272 1.00 97.12 104 ARG A C 1
ATOM 783 O O . ARG A 1 104 ? -12.329 2.391 6.369 1.00 97.12 104 ARG A O 1
ATOM 790 N N . GLN A 1 105 ? -14.396 2.915 7.059 1.00 96.88 105 GLN A N 1
ATOM 791 C CA . GLN A 1 105 ? -14.881 3.339 5.742 1.00 96.88 105 GLN A CA 1
ATOM 792 C C . GLN A 1 105 ? -14.028 4.448 5.121 1.00 96.88 105 GLN A C 1
ATOM 794 O O . GLN A 1 105 ? -13.648 4.356 3.956 1.00 96.88 105 GLN A O 1
ATOM 799 N N . ARG A 1 106 ? -13.718 5.500 5.888 1.00 97.06 106 ARG A N 1
ATOM 800 C CA . ARG A 1 106 ? -12.899 6.613 5.398 1.00 97.06 106 ARG A CA 1
ATOM 801 C C . ARG A 1 106 ? -11.501 6.134 5.010 1.00 97.06 106 ARG A C 1
ATOM 803 O O . ARG A 1 106 ? -10.999 6.550 3.969 1.00 97.06 106 ARG A O 1
ATOM 810 N N . ALA A 1 107 ? -10.904 5.249 5.808 1.00 96.12 107 ALA A N 1
ATOM 811 C CA . ALA A 1 107 ? -9.617 4.642 5.480 1.00 96.12 107 ALA A CA 1
ATOM 812 C C . ALA A 1 107 ? -9.684 3.844 4.167 1.00 96.12 107 ALA A C 1
ATOM 814 O O . ALA A 1 107 ? -8.854 4.069 3.298 1.00 96.12 107 ALA A O 1
ATOM 815 N N . MET A 1 108 ? -10.718 3.016 3.963 1.00 95.75 108 MET A N 1
ATOM 816 C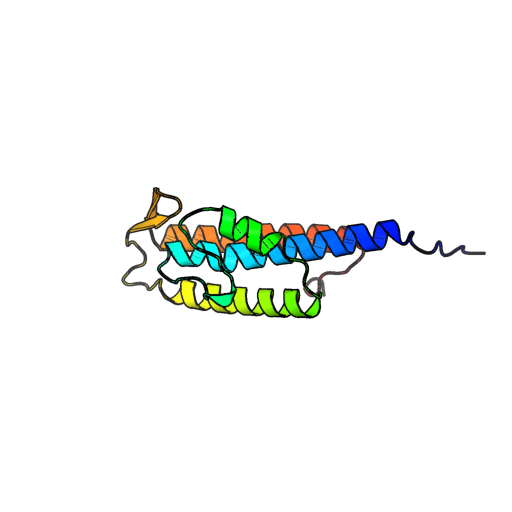 CA . MET A 1 108 ? -10.921 2.264 2.712 1.00 95.75 108 MET A CA 1
ATOM 817 C C . MET A 1 108 ? -11.006 3.184 1.483 1.00 95.75 108 MET A C 1
ATOM 819 O O . MET A 1 108 ? -10.373 2.919 0.463 1.00 95.75 108 MET A O 1
ATOM 823 N N . VAL A 1 109 ? -11.773 4.277 1.577 1.00 96.38 109 VAL A N 1
ATOM 824 C CA . VAL A 1 109 ? -11.918 5.255 0.482 1.00 96.38 109 VAL A CA 1
ATOM 825 C C . VAL A 1 109 ? -10.586 5.932 0.165 1.00 96.38 109 VAL A C 1
ATOM 827 O O . VAL A 1 109 ? -10.253 6.098 -1.011 1.00 96.38 109 VAL A O 1
ATOM 830 N N . LEU A 1 110 ? -9.808 6.290 1.191 1.00 95.19 110 LEU A N 1
ATOM 831 C CA . LEU A 1 110 ? -8.467 6.836 0.996 1.00 95.19 110 LEU A CA 1
ATOM 832 C C . LEU A 1 110 ? -7.565 5.813 0.312 1.00 95.19 110 LEU A C 1
ATOM 834 O O . LEU A 1 110 ? -6.968 6.139 -0.706 1.00 95.19 110 LEU A O 1
ATOM 838 N N . THR A 1 111 ? -7.504 4.578 0.810 1.00 95.00 111 THR A N 1
ATOM 839 C CA . THR A 1 111 ? -6.674 3.516 0.230 1.00 95.00 111 THR A CA 1
ATOM 840 C C . THR A 1 111 ? -6.960 3.332 -1.257 1.00 95.00 111 THR A C 1
ATOM 842 O O . THR A 1 111 ? -6.038 3.298 -2.068 1.00 95.00 111 THR A O 1
ATOM 845 N N . VAL A 1 112 ? -8.238 3.270 -1.639 1.00 94.81 112 VAL A N 1
ATOM 846 C CA . VAL A 1 112 ? -8.624 3.130 -3.047 1.00 94.81 112 VAL A CA 1
ATOM 847 C C . VAL A 1 112 ? -8.238 4.370 -3.851 1.00 94.81 112 VAL A C 1
ATOM 849 O O . VAL A 1 112 ? -7.669 4.228 -4.928 1.00 94.81 112 VAL A O 1
ATOM 852 N N . THR A 1 113 ? -8.501 5.577 -3.347 1.00 95.31 113 THR A N 1
ATOM 853 C CA . THR A 1 113 ? -8.105 6.829 -4.023 1.00 95.31 113 THR A CA 1
ATOM 854 C C . THR A 1 113 ? -6.595 6.883 -4.255 1.00 95.31 113 THR A C 1
ATOM 856 O O . THR A 1 113 ? -6.147 7.163 -5.362 1.00 95.31 113 THR A O 1
ATOM 859 N N . HIS A 1 114 ? -5.813 6.515 -3.247 1.00 92.94 114 HIS A N 1
ATOM 860 C CA . HIS A 1 114 ? -4.359 6.478 -3.303 1.00 92.94 114 HIS A CA 1
ATOM 861 C C . HIS A 1 114 ? -3.833 5.477 -4.352 1.00 92.94 114 HIS A C 1
ATOM 863 O O . HIS A 1 114 ? -2.928 5.789 -5.124 1.00 92.94 114 HIS A O 1
ATOM 869 N N . LEU A 1 115 ? -4.456 4.299 -4.484 1.00 93.12 115 LEU A N 1
ATOM 870 C CA . LEU A 1 115 ? -4.141 3.371 -5.580 1.00 93.12 115 LEU A CA 1
ATOM 871 C C . LEU A 1 115 ? -4.425 3.972 -6.968 1.00 93.12 115 LEU A C 1
ATOM 873 O O . LEU A 1 115 ? -3.696 3.693 -7.921 1.00 93.12 115 LEU A O 1
ATOM 877 N N . HIS A 1 116 ? -5.464 4.801 -7.099 1.00 93.19 116 HIS A N 1
ATOM 878 C CA . HIS A 1 116 ? -5.765 5.479 -8.363 1.00 93.19 116 HIS A CA 1
ATOM 879 C C . HIS A 1 116 ? -4.736 6.568 -8.700 1.00 93.19 116 HIS A C 1
ATOM 881 O O . HIS A 1 116 ? -4.447 6.773 -9.880 1.00 93.19 116 HIS A O 1
ATOM 887 N N . GLU A 1 117 ? -4.144 7.228 -7.701 1.00 93.25 117 GLU A N 1
ATOM 888 C CA . GLU A 1 117 ? -3.032 8.166 -7.908 1.00 93.25 117 GLU A CA 1
ATOM 889 C C . GLU A 1 117 ? -1.801 7.443 -8.472 1.00 93.25 117 GLU A C 1
ATOM 891 O O . GLU A 1 117 ? -1.251 7.869 -9.492 1.00 93.25 117 GLU A O 1
ATOM 896 N N . HIS A 1 118 ? -1.438 6.294 -7.888 1.00 92.31 118 HIS A N 1
ATOM 897 C CA . HIS A 1 118 ? -0.373 5.425 -8.403 1.00 92.31 118 HIS A CA 1
ATOM 898 C C . HIS A 1 118 ? -0.656 4.943 -9.829 1.00 92.31 118 HIS A C 1
ATOM 900 O O . HIS A 1 118 ? 0.213 5.017 -10.701 1.00 92.31 118 HIS A O 1
ATOM 906 N N . LEU A 1 119 ? -1.888 4.507 -10.106 1.00 89.88 119 LEU A N 1
ATOM 907 C CA . LEU A 1 119 ? -2.298 4.112 -11.454 1.00 89.88 119 LEU A CA 1
ATOM 908 C C . LEU A 1 119 ? -2.126 5.266 -12.450 1.00 89.88 119 LEU A C 1
ATOM 910 O O . LEU A 1 119 ? -1.565 5.063 -13.526 1.00 89.88 119 LEU A O 1
ATOM 914 N N . GLY A 1 120 ? -2.573 6.475 -12.102 1.00 90.06 120 GLY A N 1
ATOM 915 C CA . GLY A 1 120 ? -2.437 7.663 -12.947 1.00 90.06 120 GLY A CA 1
ATOM 916 C C . GLY A 1 120 ? -0.981 7.981 -13.300 1.00 90.06 120 GLY A C 1
ATOM 917 O O . GLY A 1 120 ? -0.675 8.257 -14.465 1.00 90.06 120 GLY A O 1
ATOM 918 N N . GLN A 1 121 ? -0.077 7.874 -12.324 1.00 89.44 121 GLN A N 1
ATOM 919 C CA . GLN A 1 121 ? 1.364 8.050 -12.523 1.00 89.44 121 GLN A CA 1
ATOM 920 C C . GLN A 1 121 ? 1.942 6.986 -13.471 1.00 89.44 121 GLN A C 1
ATOM 922 O O . GLN A 1 121 ? 2.650 7.334 -14.420 1.00 89.44 121 GLN A O 1
ATOM 927 N N . LEU A 1 122 ? 1.560 5.712 -13.312 1.00 87.31 122 LEU A N 1
ATOM 928 C CA . LEU A 1 122 ? 1.953 4.633 -14.229 1.00 87.31 122 LEU A CA 1
ATOM 929 C C . LEU A 1 122 ? 1.422 4.843 -15.651 1.00 87.31 122 LEU A C 1
ATOM 931 O O . LEU A 1 122 ? 2.146 4.598 -16.617 1.00 87.31 122 LEU A O 1
ATOM 935 N N . VAL A 1 123 ? 0.187 5.334 -15.812 1.00 86.62 123 VAL A N 1
ATOM 936 C CA . VAL A 1 123 ? -0.371 5.669 -17.134 1.00 86.62 123 VAL A CA 1
ATOM 937 C C . VAL A 1 123 ? 0.454 6.768 -17.799 1.00 86.62 123 VAL A C 1
ATOM 939 O O . VAL A 1 123 ? 0.796 6.664 -18.981 1.00 86.62 123 VAL A O 1
ATOM 942 N N . ALA A 1 124 ? 0.773 7.830 -17.056 1.00 87.88 124 ALA A N 1
ATOM 943 C CA . ALA A 1 124 ? 1.578 8.939 -17.555 1.00 87.88 124 ALA A CA 1
ATOM 944 C C . ALA A 1 124 ? 2.991 8.474 -17.940 1.00 87.88 124 ALA A C 1
ATOM 946 O O . ALA A 1 124 ? 3.487 8.825 -19.017 1.00 87.88 124 ALA A O 1
ATOM 947 N N . TYR A 1 125 ? 3.603 7.623 -17.113 1.00 86.38 125 TYR A N 1
ATOM 948 C CA . TYR A 1 125 ? 4.889 7.000 -17.398 1.00 86.38 125 TYR A CA 1
ATOM 949 C C . TYR A 1 125 ? 4.830 6.135 -18.666 1.00 86.38 125 TYR A C 1
ATOM 951 O O . TYR A 1 125 ? 5.644 6.328 -19.569 1.00 86.38 125 TYR A O 1
ATOM 959 N N . ALA A 1 126 ? 3.851 5.234 -18.793 1.00 84.44 126 ALA A N 1
ATOM 960 C CA . ALA A 1 126 ? 3.698 4.367 -19.962 1.00 84.44 126 ALA A CA 1
ATOM 961 C C . ALA A 1 126 ? 3.557 5.179 -21.260 1.00 84.44 126 ALA A C 1
ATOM 963 O O . ALA A 1 126 ? 4.277 4.931 -22.228 1.00 84.44 126 ALA A O 1
ATOM 964 N N . ARG A 1 127 ? 2.720 6.226 -21.254 1.00 86.31 127 ARG A N 1
ATOM 965 C CA . ARG A 1 127 ? 2.538 7.134 -22.401 1.00 86.31 127 ARG A CA 1
ATOM 966 C C . ARG A 1 127 ? 3.819 7.876 -22.774 1.00 86.31 127 ARG A C 1
ATOM 968 O O . ARG A 1 127 ? 4.155 7.937 -23.952 1.00 86.31 127 ARG A O 1
ATOM 975 N N . SER A 1 128 ? 4.557 8.377 -21.784 1.00 86.94 128 SER A N 1
ATOM 976 C CA . SER A 1 128 ? 5.849 9.059 -21.989 1.00 86.94 128 SER A CA 1
ATOM 977 C C . SER A 1 128 ? 6.929 8.126 -22.555 1.00 86.94 128 SER A C 1
ATOM 979 O O . SER A 1 128 ? 7.934 8.572 -23.109 1.00 86.94 128 SER A O 1
ATOM 981 N N . ASN A 1 129 ? 6.706 6.817 -22.426 1.00 85.19 129 ASN A N 1
ATOM 982 C CA . ASN A 1 129 ? 7.574 5.752 -22.902 1.00 85.19 129 ASN A CA 1
ATOM 983 C C . ASN A 1 129 ? 7.060 5.038 -24.155 1.00 85.19 129 ASN A C 1
ATOM 985 O O . ASN A 1 129 ? 7.630 4.020 -24.540 1.00 85.19 129 ASN A O 1
ATOM 989 N N . ASN A 1 130 ? 6.020 5.565 -24.806 1.00 87.12 130 ASN A N 1
ATOM 990 C CA . ASN A 1 130 ? 5.374 4.962 -25.976 1.00 87.12 130 ASN A CA 1
ATOM 991 C C . ASN A 1 130 ? 4.877 3.521 -25.730 1.00 87.12 130 ASN A C 1
ATOM 993 O O . ASN A 1 130 ? 4.754 2.729 -26.663 1.00 87.12 130 ASN A O 1
ATOM 997 N N . VAL A 1 131 ? 4.568 3.178 -24.478 1.00 83.31 131 VAL A N 1
ATOM 998 C CA . VAL A 1 131 ? 3.944 1.910 -24.100 1.00 83.31 131 VAL A CA 1
ATOM 999 C C . VAL A 1 131 ? 2.434 2.120 -24.053 1.00 83.31 131 VAL A C 1
ATOM 1001 O O . VAL A 1 131 ? 1.933 2.933 -23.274 1.00 83.31 131 VAL A O 1
ATOM 1004 N N . ALA A 1 132 ? 1.696 1.387 -24.888 1.00 79.62 132 ALA A N 1
ATOM 1005 C CA . ALA A 1 132 ? 0.239 1.383 -24.832 1.00 79.62 132 ALA A CA 1
ATOM 1006 C C . ALA A 1 132 ? -0.225 0.613 -23.580 1.00 79.62 132 ALA A C 1
ATOM 1008 O O . ALA A 1 132 ? 0.147 -0.555 -23.425 1.00 79.62 132 ALA A O 1
ATOM 1009 N N . PRO A 1 133 ? -1.012 1.229 -22.681 1.00 68.31 133 PRO A N 1
ATOM 1010 C CA . PRO A 1 133 ? -1.517 0.528 -21.512 1.00 68.31 133 PRO A CA 1
ATOM 1011 C C . PRO A 1 133 ? -2.461 -0.622 -21.916 1.00 68.31 133 PRO A C 1
ATOM 1013 O O . PRO A 1 133 ? -3.235 -0.486 -22.862 1.00 68.31 133 PRO A O 1
ATOM 1016 N N . PRO A 1 134 ? -2.439 -1.765 -21.212 1.00 69.44 134 PRO A N 1
ATOM 1017 C CA . PRO A 1 134 ? -3.134 -2.981 -21.645 1.00 69.44 134 PRO A CA 1
ATOM 1018 C C . PRO A 1 134 ? -4.667 -2.862 -21.688 1.00 69.44 134 PRO A C 1
ATOM 1020 O O . PRO A 1 134 ? -5.303 -3.618 -22.416 1.00 69.44 134 PRO A O 1
ATOM 1023 N N . TRP A 1 135 ? -5.257 -1.909 -20.959 1.00 70.31 135 TRP A N 1
ATOM 1024 C CA . TRP A 1 135 ? -6.703 -1.638 -20.929 1.00 70.31 135 TRP A CA 1
ATOM 1025 C C . TRP A 1 135 ? -7.177 -0.621 -21.981 1.00 70.31 135 TRP A C 1
ATOM 1027 O O . TRP A 1 135 ? -8.344 -0.246 -21.979 1.00 70.31 135 TRP A O 1
ATOM 1037 N N . SER A 1 136 ? -6.297 -0.127 -22.860 1.00 63.38 136 SER A N 1
ATOM 1038 C CA . SER A 1 136 ? -6.675 0.781 -23.956 1.00 63.38 136 SER A CA 1
ATOM 1039 C C . SER A 1 136 ? -7.017 0.045 -25.258 1.00 63.38 136 SER A C 1
ATOM 1041 O O . SER A 1 136 ? -6.837 0.613 -26.337 1.00 63.38 136 SER A O 1
ATOM 1043 N N . ARG A 1 137 ? -7.422 -1.225 -25.163 1.00 54.28 137 ARG A N 1
ATOM 1044 C CA . ARG A 1 137 ? -7.929 -2.035 -26.276 1.00 54.28 137 ARG A CA 1
ATOM 1045 C C . ARG A 1 137 ? -9.421 -2.260 -26.117 1.00 54.28 137 ARG A C 1
ATOM 1047 O O . ARG A 1 137 ? -9.842 -2.462 -24.959 1.00 54.28 137 ARG A O 1
#

Foldseek 3Di:
DPDPPDPDPVVVVVLVVVVLLLLLLLLLCLQQLLVQLPQHHPVVQQDDVPDCVSSVVSSPDDDDPVVSVVSSVVSVVSSVVSLVSDDPVQQQPWTQGVNDTDGNVVSSVVVVVVVVVSVVVVCVSCVVVVHDDPVPD

pLDDT: mean 86.52, std 13.7, range [39.72, 97.88]

Radius of gyration: 18.02 Å; chains: 1; bounding box: 42×21×60 Å

Sequence (137 aa):
MTSTAEPAQGGVQVREAGAQTHEYLTASDNYLIPIMMGKAAPATTGISGADMKTVEAYEKRKVPKAQIVAELDASFKHLHEAMGLTTDSNLTQNIKFFGQDWSRQRAMVLTVTHLHEHLGQLVAYARSNNVAPPWSR